Protein AF-A0A962JFV2-F1 (afdb_monomer)

Solvent-accessible surface area (backbone atoms only — not comparable to full-atom values): 5063 Å² total; per-residue (Å²): 139,84,82,77,83,67,96,43,95,53,38,74,71,54,39,79,76,37,102,70,77,67,84,37,75,66,55,53,48,50,54,40,66,72,39,99,56,64,41,34,67,66,57,48,23,60,76,65,71,40,83,49,71,67,57,40,53,50,48,52,53,49,52,57,45,35,38,76,71,63,52,31,45,68,50,100,82,56,23,36,31,66,104

Sequence (83 aa):
MTQHSWQDPQAQREAEKYENPIPSRELILSILSQHNKALTAEQLAGVLGLYDDERQFALQRRLGAMIRDGQLSTDRRGAYKPL

Radius of gyration: 12.06 Å; Cα contacts (8 Å, |Δi|>4): 86; chains: 1; bounding box: 29×22×33 Å

Structure (mmCIF, N/CA/C/O backbone):
data_AF-A0A962JFV2-F1
#
_entry.id   AF-A0A962JFV2-F1
#
loop_
_atom_site.group_PDB
_atom_site.id
_atom_site.type_symbol
_atom_site.label_atom_id
_atom_site.label_alt_id
_atom_site.label_comp_id
_atom_site.label_asym_id
_atom_site.label_entity_id
_atom_site.label_seq_id
_atom_site.pdbx_PDB_ins_code
_atom_site.Cartn_x
_atom_site.Cartn_y
_atom_site.Cartn_z
_atom_site.occupancy
_atom_site.B_iso_or_equiv
_atom_site.auth_seq_id
_atom_site.auth_comp_id
_atom_site.auth_asym_id
_atom_site.auth_atom_id
_atom_site.pdbx_PDB_model_num
ATOM 1 N N . MET A 1 1 ? -19.422 -5.468 14.033 1.00 37.69 1 MET A N 1
ATOM 2 C CA . MET A 1 1 ? -18.050 -5.700 14.533 1.00 37.69 1 MET A CA 1
ATOM 3 C C . MET A 1 1 ? -17.426 -6.841 13.738 1.00 37.69 1 MET A C 1
ATOM 5 O O . MET A 1 1 ? -17.627 -7.993 14.089 1.00 37.69 1 MET A O 1
ATOM 9 N N . THR A 1 2 ? -16.727 -6.550 12.640 1.00 41.34 2 THR A N 1
ATOM 10 C CA . THR A 1 2 ? -16.045 -7.567 11.814 1.00 41.34 2 THR A CA 1
ATOM 11 C C . THR A 1 2 ? -14.543 -7.444 12.005 1.00 41.34 2 THR A C 1
ATOM 13 O O . THR A 1 2 ? -13.857 -6.730 11.275 1.00 41.34 2 THR A O 1
ATOM 16 N N . GLN A 1 3 ? -14.048 -8.115 13.039 1.00 46.44 3 GLN A N 1
ATOM 17 C CA . GLN A 1 3 ? -12.633 -8.170 13.376 1.00 46.44 3 GLN A CA 1
ATOM 18 C C . GLN A 1 3 ? -11.949 -9.155 12.413 1.00 46.44 3 GLN A C 1
ATOM 20 O O . GLN A 1 3 ? -11.840 -10.340 12.706 1.00 46.44 3 GLN A O 1
ATOM 25 N N . HIS A 1 4 ? -11.552 -8.683 11.226 1.00 50.56 4 HIS A N 1
ATOM 26 C CA . HIS A 1 4 ? -10.756 -9.495 10.303 1.00 50.56 4 HIS A CA 1
ATOM 27 C C . HIS A 1 4 ? -9.347 -9.662 10.877 1.00 50.56 4 HIS A C 1
ATOM 29 O O . HIS A 1 4 ? -8.557 -8.719 10.905 1.00 50.56 4 HIS A O 1
ATOM 35 N N . SER A 1 5 ? -9.068 -10.868 11.371 1.00 55.06 5 SER A N 1
ATOM 36 C CA . SER A 1 5 ? -7.825 -11.255 12.042 1.00 55.06 5 SER A CA 1
ATOM 37 C C . SER A 1 5 ? -6.671 -11.445 11.056 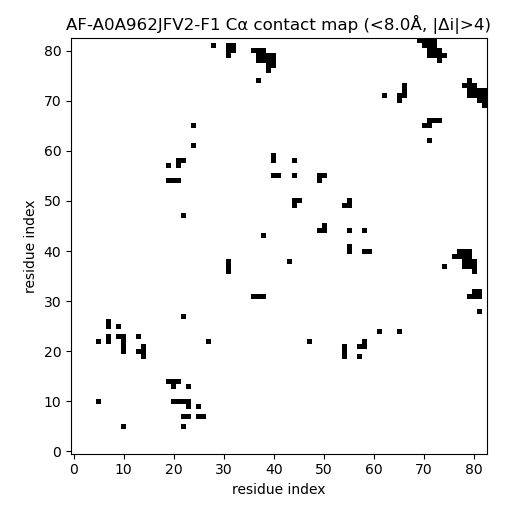1.00 55.06 5 SER A C 1
ATOM 39 O O . SER A 1 5 ? -6.133 -12.541 10.898 1.00 55.06 5 SER A O 1
ATOM 41 N N . TRP A 1 6 ? -6.266 -10.363 10.397 1.00 59.94 6 TRP A N 1
ATOM 42 C CA . TRP A 1 6 ? -4.956 -10.290 9.765 1.00 59.94 6 TRP A CA 1
ATOM 43 C C . TRP A 1 6 ? -3.889 -10.583 10.827 1.00 59.94 6 TRP A C 1
ATOM 45 O O . TRP A 1 6 ? -3.926 -9.989 11.906 1.00 59.94 6 TRP A O 1
ATOM 55 N N . GLN A 1 7 ? -2.946 -11.492 10.546 1.00 57.88 7 GLN A N 1
ATOM 56 C CA . GLN A 1 7 ? -1.781 -11.736 11.412 1.00 57.88 7 GLN A CA 1
ATOM 57 C C . GLN A 1 7 ? -0.781 -10.586 11.257 1.00 57.88 7 GLN A C 1
ATOM 59 O O . GLN A 1 7 ? 0.300 -10.719 10.692 1.00 57.88 7 GLN A O 1
ATOM 64 N N . ASP A 1 8 ? -1.217 -9.419 11.704 1.00 58.75 8 ASP A N 1
ATOM 65 C CA . ASP A 1 8 ? -0.599 -8.132 11.470 1.00 58.75 8 ASP A CA 1
ATOM 66 C C . ASP A 1 8 ? -0.223 -7.538 12.833 1.00 58.75 8 ASP A C 1
ATOM 68 O O . ASP A 1 8 ? -1.054 -6.89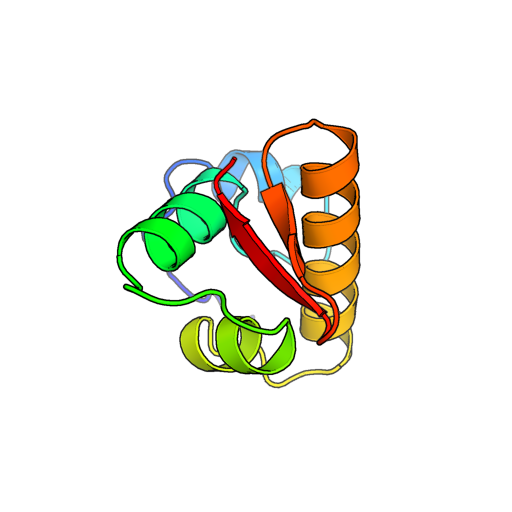8 13.483 1.00 58.75 8 ASP A O 1
ATOM 72 N N . PRO A 1 9 ? 1.015 -7.762 13.313 1.00 61.31 9 PRO A N 1
ATOM 73 C CA . PRO A 1 9 ? 1.446 -7.296 14.629 1.00 61.31 9 PRO A CA 1
ATOM 74 C C . PRO A 1 9 ? 1.474 -5.761 14.751 1.00 61.31 9 PRO A C 1
ATOM 76 O O . PRO A 1 9 ? 1.641 -5.248 15.857 1.00 61.31 9 PRO A O 1
ATOM 79 N N . GLN A 1 10 ? 1.290 -5.015 13.651 1.00 61.47 10 GLN A N 1
ATOM 80 C CA . GLN A 1 10 ? 1.123 -3.558 13.660 1.00 61.47 10 GLN A CA 1
ATOM 81 C C . GLN A 1 10 ? -0.326 -3.096 13.468 1.00 61.47 10 GLN A C 1
ATOM 83 O O . GLN A 1 10 ? -0.597 -1.914 13.695 1.00 61.47 10 GLN A O 1
ATOM 88 N N . ALA A 1 11 ? -1.275 -3.983 13.138 1.00 57.34 11 ALA A N 1
ATOM 89 C CA . ALA A 1 11 ? -2.686 -3.613 12.994 1.00 57.34 11 ALA A CA 1
ATOM 90 C C . ALA A 1 11 ? -3.221 -2.921 14.250 1.00 57.34 11 ALA A C 1
ATOM 92 O O . ALA A 1 11 ? -3.963 -1.952 14.137 1.00 57.34 11 ALA A O 1
ATOM 93 N N . GLN A 1 12 ? -2.794 -3.346 15.443 1.00 53.62 12 GLN A N 1
ATOM 94 C CA . GLN A 1 12 ? -3.252 -2.742 16.693 1.00 53.62 12 GLN A CA 1
ATOM 95 C C . GLN A 1 12 ? -2.731 -1.307 16.912 1.00 53.62 12 GLN A C 1
ATOM 97 O O . GLN A 1 12 ? -3.435 -0.515 17.524 1.00 53.62 12 GLN A O 1
ATOM 102 N N . ARG A 1 13 ? -1.567 -0.933 16.348 1.00 59.75 13 ARG A N 1
ATOM 103 C CA . ARG A 1 13 ? -1.058 0.459 16.352 1.00 59.75 13 ARG A CA 1
ATOM 104 C C . ARG A 1 13 ? -1.620 1.325 15.222 1.00 59.75 13 ARG A C 1
ATOM 106 O O . ARG A 1 13 ? -1.691 2.543 15.358 1.00 59.75 13 ARG A O 1
ATOM 113 N N . GLU A 1 14 ? -1.996 0.730 14.092 1.00 53.88 14 GLU A N 1
ATOM 114 C CA . GLU A 1 14 ? -2.636 1.459 12.985 1.00 53.88 14 GLU A CA 1
ATOM 115 C C . GLU A 1 14 ? -4.157 1.619 13.194 1.00 53.88 14 GLU A C 1
ATOM 117 O O . GLU A 1 14 ? -4.729 2.593 12.709 1.00 53.88 14 GLU A O 1
ATOM 122 N N . ALA A 1 15 ? -4.810 0.728 13.951 1.00 53.38 15 ALA A N 1
ATOM 123 C CA . ALA A 1 15 ? -6.238 0.807 14.281 1.00 53.38 15 ALA A CA 1
ATOM 124 C C . ALA A 1 15 ? -6.594 2.008 15.176 1.00 53.38 15 ALA A C 1
ATOM 126 O O . ALA A 1 15 ? -7.683 2.555 15.050 1.00 53.38 15 ALA A O 1
ATOM 127 N N . GLU A 1 16 ? -5.672 2.487 16.019 1.00 52.66 16 GLU A N 1
ATOM 128 C CA . GLU A 1 16 ? -5.875 3.703 16.828 1.00 52.66 16 GLU A CA 1
ATOM 129 C C . GLU A 1 16 ? -5.983 4.989 15.983 1.00 52.66 16 GLU A C 1
ATOM 131 O O . GLU A 1 16 ? -6.377 6.034 16.497 1.00 52.66 16 GLU A O 1
ATOM 136 N N . LYS A 1 17 ? -5.631 4.939 14.688 1.00 57.16 17 LYS A N 1
ATOM 137 C CA . LYS A 1 17 ? -5.612 6.106 13.786 1.00 57.16 17 LYS A CA 1
ATOM 138 C C . LYS A 1 17 ? -6.772 6.167 12.791 1.00 57.16 17 LYS A C 1
ATOM 140 O O . LYS A 1 17 ? -6.904 7.186 12.114 1.00 57.16 17 LYS A O 1
ATOM 145 N N . TYR A 1 18 ? -7.580 5.112 12.666 1.00 55.22 18 TYR A N 1
ATOM 146 C CA . TYR A 1 18 ? -8.616 5.011 11.633 1.00 55.22 18 TYR A CA 1
ATOM 147 C C . TYR A 1 18 ? -9.850 4.250 12.135 1.00 55.22 18 TYR A C 1
ATOM 149 O O . TYR A 1 18 ? -9.735 3.097 12.539 1.00 55.22 18 TYR A O 1
ATOM 157 N N . GLU A 1 19 ? -11.041 4.853 12.013 1.00 51.28 19 GLU A N 1
ATOM 158 C CA . GLU A 1 19 ? -12.335 4.211 12.339 1.00 51.28 19 GLU A CA 1
ATOM 159 C C . GLU A 1 19 ? -12.576 2.899 11.575 1.00 51.28 19 GLU A C 1
ATOM 161 O O . GLU A 1 19 ? -13.256 2.003 12.074 1.00 51.28 19 GLU A O 1
ATOM 166 N N . ASN A 1 20 ? -11.972 2.754 10.391 1.00 60.75 20 ASN A N 1
ATOM 167 C CA . ASN A 1 20 ? -11.993 1.525 9.611 1.00 60.75 20 ASN A CA 1
ATOM 168 C C . ASN A 1 20 ? -10.588 0.901 9.534 1.00 60.75 20 ASN A C 1
ATOM 170 O O . ASN A 1 20 ? -9.728 1.426 8.817 1.00 60.75 20 ASN A O 1
ATOM 174 N N . PRO A 1 21 ? -10.331 -0.225 10.232 1.00 66.88 21 PRO A N 1
ATOM 175 C CA . PRO A 1 21 ? -9.035 -0.885 10.187 1.00 66.88 21 PRO A CA 1
ATOM 176 C C . PRO A 1 21 ? -8.789 -1.477 8.797 1.00 66.88 21 PRO A C 1
ATOM 178 O O . PRO A 1 21 ? -9.580 -2.270 8.282 1.00 66.88 21 PRO A O 1
ATOM 181 N N . ILE A 1 22 ? -7.651 -1.103 8.217 1.00 74.88 22 ILE A N 1
ATOM 182 C CA . ILE A 1 22 ? -7.119 -1.652 6.968 1.00 74.88 22 ILE A CA 1
ATOM 183 C C . ILE A 1 22 ? -5.741 -2.300 7.207 1.00 74.88 22 ILE A C 1
ATOM 185 O O . ILE A 1 22 ? -5.010 -1.842 8.093 1.00 74.88 22 ILE A O 1
ATOM 189 N N . PRO A 1 23 ? -5.360 -3.323 6.415 1.00 84.19 23 PRO A N 1
ATOM 190 C CA . PRO A 1 23 ? -4.085 -4.054 6.517 1.00 84.19 23 PRO A CA 1
ATOM 191 C C . PRO A 1 23 ? -2.844 -3.155 6.527 1.00 84.19 23 PRO A C 1
ATOM 193 O O . PRO A 1 23 ? -2.759 -2.218 5.726 1.00 84.19 23 PRO A O 1
ATOM 196 N N . SER A 1 24 ? -1.892 -3.396 7.436 1.00 85.94 24 SER A N 1
ATOM 197 C CA . SER A 1 24 ? -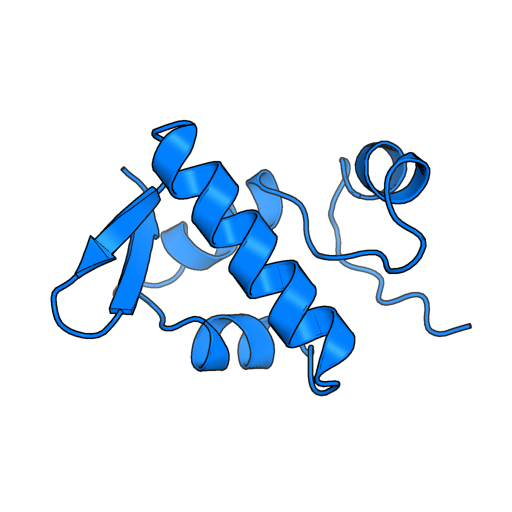0.699 -2.557 7.618 1.00 85.94 24 SER A CA 1
ATOM 198 C C . SER A 1 24 ? 0.204 -2.499 6.386 1.00 85.94 24 SER A C 1
ATOM 200 O O . SER A 1 24 ? 0.126 -3.319 5.469 1.00 85.94 24 SER A O 1
ATOM 202 N N . ARG A 1 25 ? 1.112 -1.515 6.389 1.00 89.31 25 ARG A N 1
ATOM 203 C CA . ARG A 1 25 ? 2.172 -1.386 5.380 1.00 89.31 25 ARG A CA 1
ATOM 204 C C . ARG A 1 25 ? 2.991 -2.674 5.255 1.00 89.31 25 ARG A C 1
ATOM 206 O O . ARG A 1 25 ? 3.273 -3.095 4.140 1.00 89.31 25 ARG A O 1
ATOM 213 N N . GLU A 1 26 ? 3.334 -3.308 6.377 1.00 87.88 26 GLU A N 1
ATOM 214 C CA . GLU A 1 26 ? 4.132 -4.539 6.404 1.00 87.88 26 GLU A CA 1
ATOM 215 C C . GLU A 1 26 ? 3.367 -5.731 5.826 1.00 87.88 26 GLU A C 1
ATOM 217 O O . GLU A 1 26 ? 3.932 -6.484 5.036 1.00 87.88 26 GLU A O 1
ATOM 222 N N . LEU A 1 27 ? 2.074 -5.878 6.138 1.00 88.56 27 LEU A N 1
ATOM 223 C CA . LEU A 1 27 ? 1.254 -6.936 5.546 1.00 88.56 27 LEU A CA 1
ATOM 224 C C . LEU A 1 27 ? 1.066 -6.733 4.034 1.00 88.56 27 LEU A C 1
ATOM 226 O O . LEU A 1 27 ? 1.212 -7.682 3.265 1.00 88.56 27 LEU A O 1
ATOM 230 N N . ILE A 1 28 ? 0.821 -5.495 3.591 1.00 91.44 28 ILE A N 1
ATOM 231 C CA . ILE A 1 28 ? 0.752 -5.148 2.163 1.00 91.44 28 ILE A CA 1
ATOM 232 C C . ILE A 1 28 ? 2.076 -5.481 1.460 1.00 91.44 28 ILE A C 1
ATOM 234 O O . ILE A 1 28 ? 2.063 -6.137 0.419 1.00 91.44 28 ILE A O 1
ATOM 238 N N . LEU A 1 29 ? 3.218 -5.083 2.033 1.00 92.19 29 LEU A N 1
ATOM 239 C CA . LEU A 1 29 ? 4.542 -5.402 1.491 1.00 92.19 29 LEU A CA 1
ATOM 240 C C . LEU A 1 29 ? 4.787 -6.914 1.456 1.00 92.19 29 LEU A C 1
ATOM 242 O O . LEU A 1 29 ? 5.268 -7.419 0.445 1.00 92.19 29 LEU A O 1
ATOM 246 N N . SER A 1 30 ? 4.413 -7.644 2.508 1.00 90.81 30 SER A N 1
ATOM 247 C CA . SER A 1 30 ? 4.562 -9.100 2.593 1.00 90.81 30 SER A CA 1
ATOM 248 C C . SER A 1 30 ? 3.774 -9.818 1.497 1.00 90.81 30 SER A C 1
ATOM 250 O O . SER A 1 30 ? 4.334 -10.656 0.792 1.00 90.81 30 SER A O 1
ATOM 252 N N . ILE A 1 31 ? 2.509 -9.445 1.278 1.00 91.25 31 ILE A N 1
ATOM 253 C CA . ILE A 1 31 ? 1.680 -10.005 0.200 1.00 91.25 31 ILE A CA 1
ATOM 254 C C . ILE A 1 31 ? 2.281 -9.669 -1.168 1.00 91.25 31 ILE A C 1
ATOM 256 O O . ILE A 1 31 ? 2.486 -10.561 -1.990 1.00 91.25 31 ILE A O 1
ATOM 260 N N . LEU A 1 32 ? 2.631 -8.403 -1.410 1.00 92.19 32 LEU A N 1
ATOM 261 C CA . LEU A 1 32 ? 3.229 -7.984 -2.679 1.00 92.19 32 LEU A CA 1
ATOM 262 C C . LEU A 1 32 ? 4.611 -8.614 -2.937 1.00 92.19 32 LEU A C 1
ATOM 264 O O . LEU A 1 32 ? 4.997 -8.746 -4.093 1.00 92.19 32 LEU A O 1
ATOM 268 N N . SER A 1 33 ? 5.332 -9.031 -1.891 1.00 89.81 33 SER A N 1
ATOM 269 C CA . SER A 1 33 ? 6.612 -9.752 -1.992 1.00 89.81 33 SER A CA 1
ATOM 270 C C . SER A 1 33 ? 6.432 -11.255 -2.228 1.00 89.81 33 SER A C 1
ATOM 272 O O . SER A 1 33 ? 7.246 -11.872 -2.909 1.00 89.81 33 SER A O 1
ATOM 274 N N . GLN A 1 34 ? 5.364 -11.853 -1.690 1.00 89.31 34 GLN A N 1
ATOM 275 C CA . GLN A 1 34 ? 5.004 -13.256 -1.935 1.00 89.31 34 GLN A CA 1
ATOM 276 C C . GLN A 1 34 ? 4.458 -13.478 -3.355 1.00 89.31 34 GLN A C 1
ATOM 278 O O . GLN A 1 34 ? 4.581 -14.571 -3.909 1.00 89.31 34 GLN A O 1
ATOM 283 N N . HIS A 1 35 ? 3.866 -12.451 -3.968 1.00 86.75 35 HIS A N 1
ATOM 284 C CA . HIS A 1 35 ? 3.367 -12.523 -5.336 1.00 86.75 35 HIS A CA 1
ATOM 285 C C . HIS A 1 35 ? 4.462 -12.204 -6.361 1.00 86.75 35 HIS A C 1
ATOM 287 O O . HIS A 1 35 ? 4.984 -11.099 -6.446 1.00 86.75 35 HIS A O 1
ATOM 293 N N . ASN A 1 36 ? 4.729 -13.157 -7.255 1.00 78.31 36 ASN A N 1
ATOM 294 C CA . ASN A 1 36 ? 5.754 -13.051 -8.302 1.00 78.31 36 ASN A CA 1
ATOM 295 C C . ASN A 1 36 ? 5.465 -11.994 -9.402 1.00 78.31 36 ASN A C 1
ATOM 297 O O . ASN A 1 36 ? 6.187 -11.929 -10.402 1.00 78.31 36 ASN A O 1
ATOM 301 N N . LYS A 1 37 ? 4.373 -11.229 -9.271 1.00 85.69 37 LYS A N 1
ATOM 302 C CA . LYS A 1 37 ? 3.882 -10.191 -10.189 1.00 85.69 37 LYS A CA 1
ATOM 303 C C . LYS A 1 37 ? 3.234 -9.069 -9.376 1.00 85.69 37 LYS A C 1
ATOM 305 O O . LYS A 1 37 ? 2.598 -9.343 -8.363 1.00 85.69 37 LYS A O 1
ATOM 310 N N . ALA A 1 38 ? 3.330 -7.839 -9.878 1.00 90.25 38 ALA A N 1
ATOM 311 C CA . ALA A 1 38 ? 2.612 -6.692 -9.330 1.00 90.25 38 ALA A CA 1
ATOM 312 C C . ALA A 1 38 ? 1.090 -6.943 -9.294 1.00 90.25 38 ALA A C 1
ATOM 314 O O . ALA A 1 38 ? 0.545 -7.551 -10.220 1.00 90.25 38 ALA A O 1
ATOM 315 N N . LEU A 1 39 ? 0.414 -6.454 -8.250 1.00 93.62 39 LEU A N 1
ATOM 316 C CA . LEU A 1 39 ? -1.036 -6.588 -8.059 1.00 93.62 39 LEU A CA 1
ATOM 317 C C . LEU A 1 39 ? -1.718 -5.224 -8.150 1.00 93.62 39 LEU A C 1
ATOM 319 O O . LEU A 1 39 ? -1.2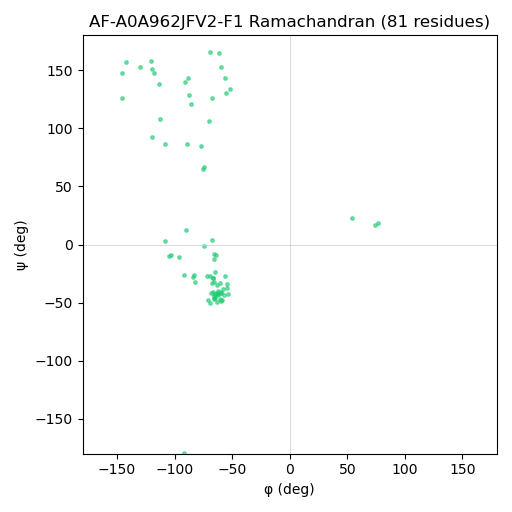25 -4.250 -7.591 1.00 93.62 39 LEU A O 1
ATOM 323 N N . THR A 1 40 ? -2.869 -5.140 -8.810 1.00 94.06 40 THR A N 1
ATOM 324 C CA . THR A 1 40 ? -3.731 -3.9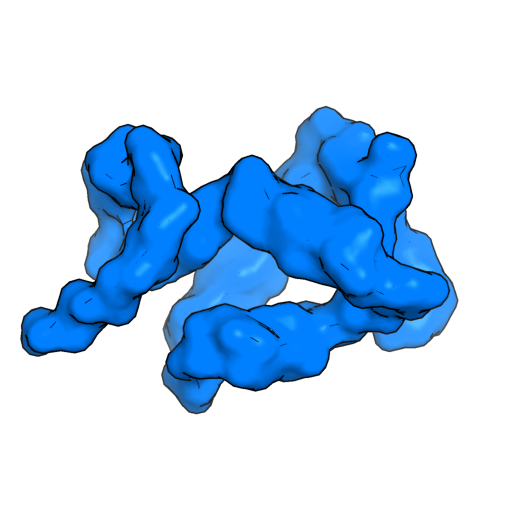42 -8.758 1.00 94.06 40 THR A CA 1
ATOM 325 C C . THR A 1 40 ? -4.373 -3.772 -7.376 1.00 94.06 40 THR A C 1
ATOM 327 O O . THR A 1 40 ? -4.402 -4.709 -6.575 1.00 94.06 40 THR A O 1
ATOM 330 N N . ALA A 1 41 ? -4.930 -2.587 -7.096 1.00 91.75 41 ALA A N 1
ATOM 331 C CA . ALA A 1 41 ? -5.659 -2.341 -5.849 1.00 91.75 41 ALA A CA 1
ATOM 332 C C . ALA A 1 41 ? -6.842 -3.312 -5.660 1.00 91.75 41 ALA A C 1
ATOM 334 O O . ALA A 1 41 ? -7.041 -3.792 -4.551 1.00 91.75 41 ALA A O 1
ATOM 335 N N . GLU A 1 42 ? -7.572 -3.654 -6.729 1.00 91.69 42 GLU A N 1
ATOM 336 C CA . GLU A 1 42 ? -8.673 -4.633 -6.694 1.00 91.69 42 GLU A CA 1
ATOM 337 C C . GLU A 1 42 ? -8.178 -6.051 -6.386 1.00 91.69 42 GLU A C 1
ATOM 339 O O . GLU A 1 42 ? -8.750 -6.746 -5.549 1.00 91.69 42 GLU A O 1
ATOM 344 N N . GLN A 1 43 ? -7.083 -6.486 -7.019 1.00 92.88 43 GLN A N 1
ATOM 345 C CA . GLN A 1 43 ? -6.491 -7.801 -6.748 1.00 92.88 43 GLN A CA 1
ATOM 346 C C . GLN A 1 43 ? -5.994 -7.902 -5.305 1.00 92.88 43 GLN A C 1
ATOM 348 O O . GLN A 1 43 ? -6.238 -8.905 -4.636 1.00 92.88 43 GLN A O 1
ATOM 353 N N . LEU A 1 44 ? -5.324 -6.856 -4.817 1.00 92.38 44 LEU A N 1
ATOM 354 C CA . LEU A 1 44 ? -4.843 -6.792 -3.444 1.00 92.38 44 LEU A CA 1
ATOM 355 C C . LEU A 1 44 ? -6.011 -6.733 -2.444 1.00 92.38 44 LEU A C 1
ATOM 357 O O . LEU A 1 44 ? -5.970 -7.434 -1.439 1.00 92.38 44 LEU A O 1
ATOM 361 N N . ALA A 1 45 ? -7.073 -5.977 -2.742 1.00 91.50 45 ALA A N 1
ATOM 362 C CA . ALA A 1 45 ? -8.309 -5.965 -1.960 1.00 91.50 45 ALA A CA 1
ATOM 363 C C . ALA A 1 45 ? -8.966 -7.352 -1.904 1.00 91.50 45 ALA A C 1
ATOM 365 O O . ALA A 1 45 ? -9.367 -7.779 -0.827 1.00 91.50 45 ALA A O 1
ATOM 366 N N . GLY A 1 46 ? -9.006 -8.090 -3.019 1.00 90.50 46 GLY A N 1
ATOM 367 C CA . GLY A 1 46 ? -9.519 -9.461 -3.069 1.00 90.50 46 GLY A CA 1
ATOM 368 C C . GLY A 1 46 ? -8.708 -10.450 -2.223 1.00 90.50 46 GLY A C 1
ATOM 369 O O . GLY A 1 46 ? -9.297 -11.237 -1.487 1.00 90.50 46 GLY A O 1
ATOM 370 N N . VAL A 1 47 ? -7.370 -10.376 -2.261 1.00 90.00 47 VAL A N 1
ATOM 371 C CA . VAL A 1 47 ? -6.483 -11.166 -1.376 1.00 90.00 47 VAL A CA 1
ATOM 372 C C . VAL A 1 47 ? -6.686 -10.789 0.099 1.00 90.00 47 VAL A C 1
ATOM 374 O O . VAL A 1 47 ? -6.624 -11.646 0.977 1.00 90.00 47 VAL A O 1
ATOM 377 N N . LEU A 1 48 ? -6.971 -9.514 0.368 1.00 87.94 48 LEU A N 1
ATOM 378 C CA . LEU A 1 48 ? -7.245 -8.959 1.693 1.00 87.94 48 LEU A CA 1
ATOM 379 C C . LEU A 1 48 ? -8.738 -8.991 2.084 1.00 87.94 48 LEU A C 1
ATOM 381 O O . LEU A 1 48 ? -9.116 -8.331 3.046 1.00 87.94 48 LEU A O 1
ATOM 385 N N . GLY A 1 49 ? -9.609 -9.703 1.360 1.00 88.50 49 GLY A N 1
ATOM 386 C CA . GLY A 1 49 ? -11.043 -9.801 1.680 1.00 88.50 49 GLY A CA 1
ATOM 387 C C . GLY A 1 49 ? -11.792 -8.460 1.823 1.00 88.50 49 GLY A C 1
ATOM 388 O O . GLY A 1 49 ? -12.815 -8.398 2.506 1.00 88.50 49 GLY A O 1
ATOM 389 N N . LEU A 1 50 ? -11.283 -7.373 1.231 1.00 87.56 50 LEU A N 1
ATOM 390 C CA . LEU A 1 50 ? -11.845 -6.023 1.332 1.00 87.56 50 LEU A CA 1
ATOM 391 C C . LEU A 1 50 ? -12.876 -5.818 0.214 1.00 87.56 50 LEU A C 1
ATOM 393 O O . LEU A 1 50 ? -12.555 -5.340 -0.875 1.00 87.56 50 LEU A O 1
ATOM 397 N N . TYR A 1 51 ? -14.118 -6.219 0.476 1.00 84.56 51 TYR A N 1
ATOM 398 C CA . TYR A 1 51 ? -15.209 -6.167 -0.507 1.00 84.56 51 TYR A CA 1
ATOM 399 C C . TYR A 1 51 ? -16.101 -4.924 -0.404 1.00 84.56 51 TYR A C 1
ATOM 401 O O . TYR A 1 51 ? -16.907 -4.698 -1.299 1.00 84.56 51 TYR A O 1
ATOM 409 N N . ASP A 1 52 ? -15.977 -4.128 0.660 1.00 87.19 52 ASP A N 1
ATOM 410 C CA . ASP A 1 52 ? -16.692 -2.859 0.805 1.00 87.19 52 ASP A CA 1
ATOM 411 C C . ASP A 1 52 ? -15.900 -1.669 0.249 1.00 87.19 52 ASP A C 1
ATOM 413 O O . ASP A 1 52 ? -14.690 -1.547 0.461 1.00 87.19 52 ASP A O 1
ATOM 417 N N . ASP A 1 53 ? -16.622 -0.763 -0.414 1.00 87.38 53 ASP A N 1
ATOM 418 C CA . ASP A 1 53 ? -16.085 0.434 -1.071 1.00 87.38 53 ASP A CA 1
ATOM 419 C C . ASP A 1 53 ? -15.250 1.302 -0.116 1.00 87.38 53 ASP A C 1
ATOM 421 O O . ASP A 1 53 ? -14.246 1.891 -0.518 1.00 87.38 53 ASP A O 1
ATOM 425 N N . GLU A 1 54 ? -15.620 1.356 1.168 1.00 86.88 54 GLU A N 1
ATOM 426 C CA . GLU A 1 54 ? -14.908 2.143 2.171 1.00 86.88 54 GLU A CA 1
ATOM 427 C C . GLU A 1 54 ? -13.519 1.567 2.480 1.00 86.88 54 GLU A C 1
ATOM 429 O O . GLU A 1 54 ? -12.522 2.294 2.404 1.00 86.88 54 GLU A O 1
ATOM 434 N N . ARG A 1 55 ? -13.407 0.260 2.764 1.00 85.12 55 ARG A N 1
ATOM 435 C CA . ARG A 1 55 ? -12.098 -0.388 2.941 1.00 85.12 55 ARG A CA 1
ATOM 436 C C . ARG A 1 55 ? -11.283 -0.416 1.651 1.00 85.12 55 ARG A C 1
ATOM 438 O O . ARG A 1 55 ? -10.061 -0.289 1.733 1.00 85.12 55 ARG A O 1
ATOM 445 N N . GLN A 1 56 ? -11.910 -0.507 0.476 1.00 89.50 56 GLN A N 1
ATOM 446 C CA . GLN A 1 56 ? -11.202 -0.389 -0.806 1.00 89.50 56 GLN A CA 1
ATOM 447 C C . GLN A 1 56 ? -10.628 1.019 -1.019 1.00 89.50 56 GLN A C 1
ATOM 449 O O . GLN A 1 56 ? -9.443 1.161 -1.334 1.00 89.50 56 GLN A O 1
ATOM 454 N N . PHE A 1 57 ? -11.413 2.068 -0.772 1.00 89.88 57 PHE A N 1
ATOM 455 C CA . PHE A 1 57 ? -10.951 3.456 -0.833 1.00 89.88 57 PHE A CA 1
ATOM 456 C C . PHE A 1 57 ? -9.851 3.741 0.203 1.00 89.88 57 PHE A C 1
ATOM 458 O O . PHE A 1 57 ? -8.834 4.372 -0.104 1.00 89.88 57 PHE A O 1
ATOM 465 N N . ALA A 1 58 ? -9.998 3.224 1.424 1.00 88.94 58 ALA A N 1
ATOM 466 C CA . ALA A 1 58 ? -8.979 3.326 2.461 1.00 88.94 58 ALA A CA 1
ATOM 467 C C . ALA A 1 58 ? -7.676 2.597 2.065 1.00 88.94 58 ALA A C 1
ATOM 469 O O . ALA A 1 58 ? -6.590 3.164 2.234 1.00 88.94 58 ALA A O 1
ATOM 470 N N . LEU A 1 59 ? -7.757 1.403 1.458 1.00 90.88 59 LEU A N 1
ATOM 471 C CA . LEU A 1 59 ? -6.598 0.701 0.890 1.00 90.88 59 LEU A CA 1
ATOM 472 C C . LEU A 1 59 ? -5.916 1.546 -0.196 1.00 90.88 59 LEU A C 1
ATOM 474 O O . LEU A 1 59 ? -4.704 1.744 -0.129 1.00 90.88 59 LEU A O 1
ATOM 478 N N . GLN A 1 60 ? -6.667 2.098 -1.156 1.00 91.75 60 GLN A N 1
ATOM 479 C CA . GLN A 1 60 ? -6.115 2.966 -2.207 1.00 91.75 60 GLN A CA 1
ATOM 480 C C . GLN A 1 60 ? -5.370 4.176 -1.620 1.00 91.75 60 GLN A C 1
ATOM 482 O O . GLN A 1 60 ? -4.250 4.483 -2.041 1.00 91.75 60 GLN A O 1
ATOM 487 N N . ARG A 1 61 ? -5.933 4.828 -0.591 1.00 91.25 61 ARG A N 1
ATOM 48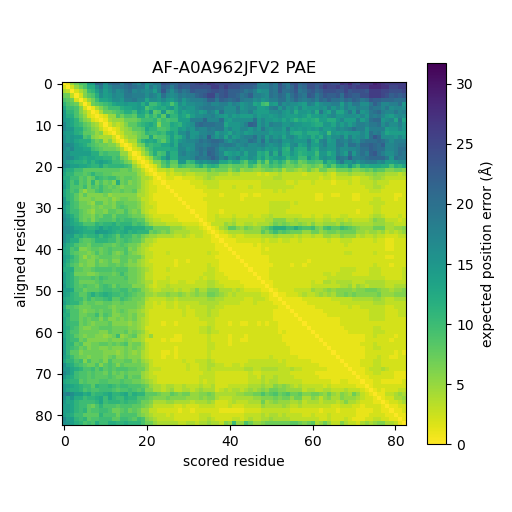8 C CA . ARG A 1 61 ? -5.263 5.927 0.127 1.00 91.25 61 ARG A CA 1
AT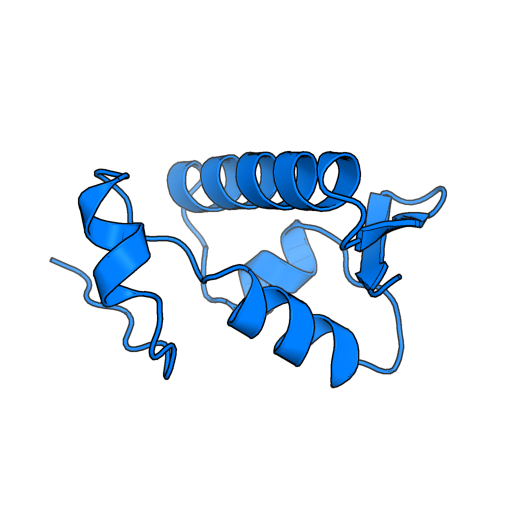OM 489 C C . ARG A 1 61 ? -3.977 5.475 0.823 1.00 91.25 61 ARG A C 1
ATOM 491 O O . ARG A 1 61 ? -2.990 6.212 0.785 1.00 91.25 61 ARG A O 1
ATOM 498 N N . ARG A 1 62 ? -3.954 4.280 1.429 1.00 91.31 62 ARG A N 1
ATOM 499 C CA . ARG A 1 62 ? -2.745 3.706 2.046 1.00 91.31 62 ARG A CA 1
ATOM 500 C C . ARG A 1 62 ? -1.675 3.391 1.003 1.00 91.31 62 ARG A C 1
ATOM 502 O O . ARG A 1 62 ? -0.538 3.810 1.189 1.00 91.31 62 ARG A O 1
ATOM 509 N N . LEU A 1 63 ? -2.031 2.767 -0.118 1.00 93.31 63 LEU A N 1
ATOM 510 C CA . LEU A 1 63 ? -1.108 2.507 -1.229 1.00 93.31 63 LEU A CA 1
ATOM 511 C C . LEU A 1 63 ? -0.515 3.811 -1.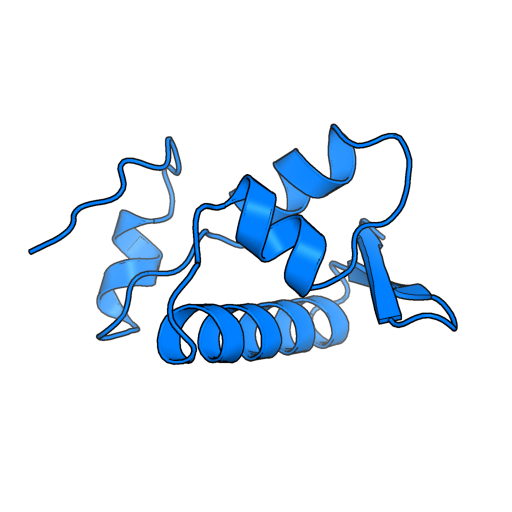795 1.00 93.31 63 LEU A C 1
ATOM 513 O O . LEU A 1 63 ? 0.689 3.896 -2.027 1.00 93.31 63 LEU A O 1
ATOM 517 N N . GLY A 1 64 ? -1.328 4.863 -1.936 1.00 93.25 64 GLY A N 1
ATOM 518 C CA . GLY A 1 64 ? -0.862 6.197 -2.334 1.00 93.25 64 GLY A CA 1
ATOM 519 C C . GLY A 1 64 ? 0.041 6.887 -1.300 1.00 93.25 64 GLY A C 1
ATOM 520 O O . GLY A 1 64 ? 0.905 7.683 -1.670 1.00 93.25 64 GLY A O 1
ATOM 521 N N . ALA A 1 65 ? -0.109 6.590 -0.005 1.00 91.94 65 ALA A N 1
ATOM 522 C CA . ALA A 1 65 ? 0.862 7.001 1.009 1.00 91.94 65 ALA A CA 1
ATOM 523 C C . ALA A 1 65 ? 2.171 6.212 0.868 1.00 91.94 65 ALA A C 1
ATOM 525 O O . ALA A 1 65 ? 3.222 6.826 0.762 1.00 91.94 65 ALA A O 1
ATOM 526 N N . MET A 1 66 ? 2.103 4.886 0.736 1.00 94.44 66 MET A N 1
ATOM 527 C CA . MET A 1 66 ? 3.276 4.015 0.586 1.00 94.44 66 MET A CA 1
ATOM 528 C C . MET A 1 66 ? 4.120 4.328 -0.661 1.00 94.44 66 MET A C 1
ATOM 530 O O . MET A 1 66 ? 5.341 4.216 -0.604 1.00 94.44 66 MET A O 1
ATOM 534 N N . ILE A 1 67 ? 3.509 4.768 -1.769 1.00 94.94 67 ILE A N 1
ATOM 535 C CA . ILE A 1 67 ? 4.253 5.274 -2.939 1.00 94.94 67 ILE A CA 1
ATOM 536 C C . ILE A 1 67 ? 5.019 6.561 -2.597 1.00 94.94 67 ILE A C 1
ATOM 538 O O . ILE A 1 67 ? 6.194 6.681 -2.936 1.00 94.94 67 ILE A O 1
ATOM 542 N N . ARG A 1 68 ? 4.386 7.524 -1.910 1.00 94.00 68 ARG A N 1
ATOM 543 C CA . ARG A 1 68 ? 5.048 8.779 -1.495 1.00 94.00 68 ARG A CA 1
ATOM 544 C C . ARG A 1 68 ? 6.132 8.547 -0.441 1.00 94.00 68 ARG A C 1
ATOM 546 O O . ARG A 1 68 ? 7.144 9.235 -0.467 1.00 94.00 68 ARG A O 1
ATOM 553 N N . ASP A 1 69 ? 5.928 7.561 0.429 1.00 93.31 69 ASP A N 1
ATOM 554 C CA . ASP A 1 69 ? 6.882 7.104 1.444 1.00 93.31 69 ASP A CA 1
ATOM 555 C C . ASP A 1 69 ? 8.043 6.279 0.825 1.00 93.31 69 ASP A C 1
ATOM 557 O O . ASP A 1 69 ? 8.929 5.833 1.550 1.00 93.31 69 ASP A O 1
ATOM 561 N N . GLY A 1 70 ? 8.052 6.047 -0.499 1.00 94.56 70 GLY A N 1
ATOM 562 C CA . GLY A 1 70 ? 9.115 5.321 -1.208 1.00 94.56 70 GLY A CA 1
ATOM 563 C C . GLY A 1 70 ? 9.118 3.801 -1.003 1.00 94.56 70 GLY A C 1
ATOM 564 O O . GLY A 1 70 ? 10.116 3.151 -1.290 1.00 94.56 70 GLY A O 1
ATOM 565 N N . GLN A 1 71 ? 8.019 3.225 -0.508 1.00 94.38 71 GLN A N 1
ATOM 566 C CA . GLN A 1 71 ? 7.898 1.796 -0.183 1.00 94.38 71 GLN A CA 1
ATOM 567 C C . GLN A 1 71 ? 7.352 0.954 -1.344 1.00 94.38 71 GLN A C 1
ATOM 569 O O . GLN A 1 71 ? 7.603 -0.247 -1.415 1.00 94.38 71 GLN A O 1
ATOM 574 N N . LEU A 1 72 ? 6.572 1.571 -2.236 1.00 95.38 72 LEU A N 1
ATOM 575 C CA . LEU A 1 72 ? 5.957 0.919 -3.391 1.00 95.38 72 LEU A CA 1
ATOM 57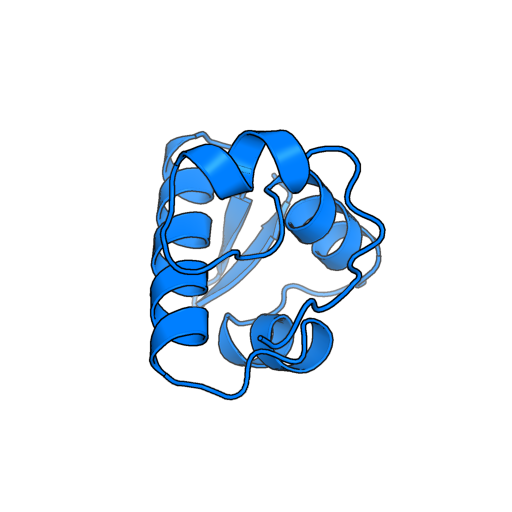6 C C . LEU A 1 72 ? 6.224 1.707 -4.670 1.00 95.38 72 LEU A C 1
ATOM 578 O O . LEU A 1 72 ? 6.301 2.935 -4.662 1.00 95.38 72 LEU A O 1
ATOM 582 N N . SER A 1 73 ? 6.235 1.000 -5.794 1.00 94.56 73 SER A N 1
ATOM 583 C CA . SER A 1 73 ? 6.105 1.592 -7.125 1.00 94.56 73 SER A CA 1
ATOM 584 C C . SER A 1 73 ? 4.884 1.027 -7.846 1.00 94.56 73 SER A C 1
ATOM 586 O O . SER A 1 73 ? 4.391 -0.051 -7.512 1.00 94.56 73 SER A O 1
ATOM 588 N N . THR A 1 74 ? 4.382 1.775 -8.827 1.00 93.75 74 THR A N 1
ATOM 589 C CA . THR A 1 74 ? 3.244 1.384 -9.666 1.00 93.75 74 THR A CA 1
ATOM 590 C C . THR A 1 74 ? 3.672 1.267 -11.127 1.00 93.75 74 THR A C 1
ATOM 592 O O . THR A 1 74 ? 4.579 1.976 -11.572 1.00 93.75 74 THR A O 1
ATOM 595 N N . ASP A 1 75 ? 3.059 0.350 -11.872 1.00 90.44 75 ASP A N 1
ATOM 596 C CA . ASP A 1 75 ? 3.272 0.201 -13.310 1.00 90.44 75 ASP A CA 1
ATOM 597 C C . ASP A 1 75 ? 2.264 1.021 -14.144 1.00 90.44 75 ASP A C 1
ATOM 599 O O . ASP A 1 75 ? 1.384 1.712 -13.630 1.00 90.44 75 ASP A O 1
ATOM 603 N N . ARG A 1 76 ? 2.370 0.937 -15.478 1.00 85.94 76 ARG A N 1
ATOM 604 C CA . ARG A 1 76 ? 1.474 1.653 -16.411 1.00 85.94 76 ARG A CA 1
ATOM 605 C C . ARG A 1 76 ? 0.010 1.184 -16.363 1.00 85.94 76 ARG A C 1
ATOM 607 O O . ARG A 1 76 ? -0.826 1.779 -17.034 1.00 85.94 76 ARG A O 1
ATOM 614 N N . ARG A 1 77 ? -0.286 0.099 -15.645 1.00 86.56 77 ARG A N 1
ATOM 615 C CA . ARG A 1 77 ? -1.612 -0.519 -15.495 1.00 86.56 77 ARG A CA 1
ATOM 616 C C . ARG A 1 77 ? -2.186 -0.290 -14.090 1.00 86.56 77 ARG A C 1
ATOM 618 O O . ARG A 1 77 ? -3.257 -0.809 -13.798 1.00 86.56 77 ARG A O 1
ATOM 625 N N . GLY A 1 78 ? -1.489 0.459 -13.230 1.00 88.00 78 GLY A N 1
ATOM 626 C CA . GLY A 1 78 ? -1.887 0.682 -11.841 1.00 88.00 78 GLY A CA 1
ATOM 627 C C . GLY A 1 78 ? -1.603 -0.505 -10.914 1.00 88.00 78 GLY A C 1
ATOM 628 O O . GLY A 1 78 ? -2.215 -0.598 -9.851 1.00 88.00 78 GLY A O 1
ATOM 629 N N . ALA A 1 79 ? -0.719 -1.429 -11.305 1.00 93.06 79 ALA A N 1
ATOM 630 C CA . ALA A 1 79 ? -0.313 -2.547 -10.463 1.00 93.06 79 ALA A CA 1
ATOM 631 C C . ALA A 1 79 ? 0.876 -2.162 -9.568 1.00 93.06 79 ALA A C 1
ATOM 633 O O . ALA A 1 79 ? 1.899 -1.664 -10.040 1.00 93.06 79 ALA A O 1
ATOM 634 N N . TYR A 1 80 ? 0.737 -2.425 -8.272 1.00 94.69 80 TYR A N 1
ATOM 635 C CA . TYR A 1 80 ? 1.692 -2.106 -7.219 1.00 94.69 80 TYR A CA 1
ATOM 636 C C . TYR A 1 80 ? 2.712 -3.231 -7.038 1.00 94.69 80 TYR A C 1
ATOM 638 O O . TYR A 1 80 ? 2.375 -4.415 -7.109 1.00 94.69 80 TYR A O 1
ATOM 646 N N . LYS A 1 81 ? 3.956 -2.855 -6.746 1.00 94.06 81 LYS A N 1
ATOM 647 C CA . LYS A 1 81 ? 5.039 -3.755 -6.330 1.00 94.06 81 LYS A CA 1
ATOM 648 C C . LYS A 1 81 ? 5.912 -3.079 -5.262 1.00 94.06 81 LYS A C 1
ATOM 650 O O . LYS A 1 81 ? 5.938 -1.843 -5.232 1.00 94.06 81 LYS A O 1
ATOM 655 N N . PRO A 1 82 ? 6.642 -3.838 -4.425 1.00 92.69 82 PRO A N 1
ATOM 656 C CA . PRO A 1 82 ? 7.664 -3.273 -3.549 1.00 92.69 82 PRO A CA 1
ATOM 657 C C . PRO A 1 82 ? 8.752 -2.568 -4.374 1.00 92.69 82 PRO A C 1
ATOM 659 O O . PRO A 1 82 ? 8.956 -2.900 -5.551 1.00 92.69 82 PRO A O 1
ATOM 662 N N . LEU A 1 83 ? 9.398 -1.571 -3.770 1.00 88.25 83 LEU A N 1
ATOM 663 C CA . LEU A 1 83 ? 10.613 -0.936 -4.292 1.00 88.25 83 LEU A CA 1
ATOM 664 C C . LEU A 1 83 ? 11.876 -1.653 -3.795 1.00 88.25 83 LEU A C 1
ATOM 666 O O . LEU A 1 83 ? 11.859 -2.114 -2.633 1.00 88.25 83 LEU A O 1
#

pLDDT: mean 81.2, std 16.03, range [37.69, 95.38]

Mean predicted aligned error: 6.83 Å

Foldseek 3Di:
DDPPPDVAPCQVVVCVVDPDGAHDPVVLQVVLVVDPDFAALVRSCVVVVNPDPVNSVVSVVVQVVCVVVQQWDADPVRGIHGD

Nearest PDB structures (foldseek):
  8cdv-assembly1_C  TM=7.695E-01  e=3.541E-03  Bacillus subtilis subsp. subtilis str. 168
  8cee-assembly1_C  TM=7.915E-01  e=4.360E-03  Bacillus subtilis subsp. subtilis str. 168
  2g9w-assembly1_B  TM=8.643E-01  e=1.837E-01  Mycobacterium tuberculosis H37Rv
  3tky-assembly1_B  TM=6.844E-01  e=7.466E-02  Clarkia breweri
  4rb1-assembly1_B-2  TM=6.405E-01  e=9.850E-02  Magnetospirillum gryphiswaldense MSR-1 v2

Secondary structure (DSSP, 8-state):
--------TTHHHHHTT-SS----HHHHHHHHHHSSS-EEHHHHHHHTT--SHHHHHHHHHHHHHHHHTTSEEE-TTSEEEE-